Protein AF-A0A1U7EW22-F1 (afdb_monomer)

Radius of gyration: 18.06 Å; Cα contacts (8 Å, |Δi|>4): 36; chains: 1; bounding box: 40×16×55 Å

Sequence (80 aa):
MTDDTELTNDDRIDELTAEIDDLESRLDYLADLTVDRIDPPDHVDEQVLRGSLKVDRRKVRTKLDTKRRQLEAAREATNR

Secondary structure (DSSP, 8-state):
--------HHHHHHHHHHHHHHHHHHHHHHHH--GGGS---TT--HHHHHHHHHHHHHHHHHHHHHHHHHHHHHHHHHT-

Solvent-accessible surface area (backbone atoms only — not comparable to full-atom values): 4729 Å² total; per-residue (Å²): 146,75,85,74,75,74,66,47,72,64,56,50,44,52,52,39,49,54,53,41,54,52,40,51,53,50,48,52,52,56,67,71,55,45,70,91,73,50,85,64,63,95,87,64,54,67,68,58,53,52,49,50,54,53,51,51,53,50,52,47,50,55,50,38,56,52,41,52,53,50,39,51,53,47,55,55,62,71,76,108

Nearest PDB structures (foldseek):
  1i49-assembly1_B  TM=5.136E-01  e=8.048E+00  Homo sapiens

Mean predicted aligned error: 7.48 Å

Foldseek 3Di:
DDPPPPCDLVNVLVVLVVLLVVLVVVLVVLVPDDLVNDPDDPDDDSVVVVVVSVVVNVVSVVVNVVSVVVSVVSVVVVVD

Structure (mmCIF, N/CA/C/O backbone):
data_AF-A0A1U7EW22-F1
#
_entry.id   AF-A0A1U7EW22-F1
#
loop_
_atom_site.group_PDB
_atom_site.id
_atom_site.type_symbol
_atom_site.label_atom_id
_atom_site.label_alt_id
_atom_site.label_comp_id
_atom_site.label_asym_id
_atom_site.label_entity_id
_atom_site.label_seq_id
_atom_site.pdbx_PDB_ins_code
_atom_site.Cartn_x
_atom_site.Cartn_y
_atom_site.Cartn_z
_atom_site.occupancy
_atom_site.B_iso_or_equiv
_atom_site.auth_seq_id
_atom_site.auth_comp_id
_atom_site.auth_asym_id
_atom_site.auth_atom_id
_atom_site.pdbx_PDB_model_num
ATOM 1 N N . MET A 1 1 ? 9.579 2.594 36.459 1.00 47.94 1 MET A N 1
ATOM 2 C CA . MET A 1 1 ? 10.397 2.831 35.255 1.00 47.94 1 MET A CA 1
ATOM 3 C C . MET A 1 1 ? 10.304 1.581 34.400 1.00 47.94 1 MET A C 1
ATOM 5 O O . MET A 1 1 ? 11.168 0.729 34.507 1.00 47.94 1 MET A O 1
ATOM 9 N N . THR A 1 2 ? 9.196 1.476 33.670 1.00 45.69 2 THR A N 1
ATOM 10 C CA . THR A 1 2 ? 8.912 0.586 32.530 1.00 45.69 2 THR A CA 1
ATOM 11 C C . THR A 1 2 ? 7.520 1.018 32.080 1.00 45.69 2 THR A C 1
ATOM 13 O O . THR A 1 2 ? 6.521 0.421 32.468 1.00 45.69 2 THR A O 1
ATOM 16 N N . ASP A 1 3 ? 7.450 2.148 31.377 1.00 45.31 3 ASP A N 1
ATOM 17 C CA . ASP A 1 3 ? 6.287 2.448 30.544 1.00 45.31 3 ASP A CA 1
ATOM 18 C C . ASP A 1 3 ? 6.456 1.601 29.279 1.00 45.31 3 ASP A C 1
ATOM 20 O O . ASP A 1 3 ? 6.876 2.089 28.230 1.00 45.31 3 ASP A O 1
ATOM 24 N N . ASP A 1 4 ? 6.230 0.291 29.421 1.00 50.25 4 ASP A N 1
ATOM 25 C CA . ASP A 1 4 ? 5.909 -0.567 28.287 1.00 50.25 4 ASP A CA 1
ATOM 26 C C . ASP A 1 4 ? 4.616 0.006 27.726 1.00 50.25 4 ASP A C 1
ATOM 28 O O . ASP A 1 4 ? 3.539 -0.151 28.298 1.00 50.25 4 ASP A O 1
ATOM 32 N N . THR A 1 5 ? 4.758 0.815 26.682 1.00 55.38 5 THR A N 1
ATOM 33 C CA . THR A 1 5 ? 3.641 1.470 26.020 1.00 55.38 5 THR A CA 1
ATOM 34 C C . THR A 1 5 ? 2.872 0.366 25.303 1.00 55.38 5 THR A C 1
ATOM 36 O O . THR A 1 5 ? 3.144 0.058 24.145 1.00 55.38 5 THR A O 1
ATOM 39 N N . GLU A 1 6 ? 1.972 -0.312 26.020 1.00 59.22 6 GLU A N 1
ATOM 40 C CA . GLU A 1 6 ? 0.895 -1.071 25.400 1.00 59.22 6 GLU A CA 1
ATOM 41 C C . GLU A 1 6 ? 0.131 -0.064 24.546 1.00 59.22 6 GLU A C 1
ATOM 43 O O . GLU A 1 6 ? -0.670 0.717 25.058 1.00 59.22 6 GLU A O 1
ATOM 48 N N . LEU A 1 7 ? 0.450 -0.028 23.248 1.00 61.22 7 LEU A N 1
ATOM 49 C CA . LEU A 1 7 ? -0.382 0.642 22.261 1.00 61.22 7 LEU A CA 1
ATOM 50 C C . LEU A 1 7 ? -1.795 0.136 22.504 1.00 61.22 7 LEU A C 1
ATOM 52 O O . LEU A 1 7 ? -2.043 -1.077 22.464 1.00 61.22 7 LEU A O 1
ATOM 56 N N . THR A 1 8 ? -2.703 1.058 22.801 1.00 77.25 8 THR A N 1
ATOM 57 C CA . THR A 1 8 ? -4.106 0.694 22.910 1.00 77.25 8 THR A CA 1
ATOM 58 C C . THR A 1 8 ? -4.540 0.106 21.566 1.00 77.25 8 THR A C 1
ATOM 60 O O . THR A 1 8 ? -3.917 0.352 20.526 1.00 77.25 8 THR A O 1
ATOM 63 N N . ASN A 1 9 ? -5.588 -0.719 21.555 1.00 79.06 9 ASN A N 1
ATOM 64 C CA . ASN A 1 9 ? -6.061 -1.290 20.291 1.00 79.06 9 ASN A CA 1
ATOM 65 C C . ASN A 1 9 ? -6.368 -0.197 19.246 1.00 79.06 9 ASN A C 1
ATOM 67 O O . ASN A 1 9 ? -6.198 -0.449 18.054 1.00 79.06 9 ASN A O 1
ATOM 71 N N . ASP A 1 10 ? -6.735 1.007 19.695 1.00 83.06 10 ASP A N 1
ATOM 72 C CA . ASP A 1 10 ? -6.940 2.187 18.854 1.00 83.06 10 ASP A CA 1
ATOM 73 C C . ASP A 1 10 ? -5.618 2.717 18.273 1.00 83.06 10 ASP A C 1
ATOM 75 O O . ASP A 1 10 ? -5.514 2.848 17.055 1.00 83.06 10 ASP A O 1
ATOM 79 N N . ASP A 1 11 ? -4.565 2.890 19.085 1.00 87.06 11 ASP A N 1
ATOM 80 C CA . ASP A 1 11 ? -3.248 3.330 18.585 1.00 87.06 11 ASP A CA 1
ATOM 81 C C . ASP A 1 11 ? -2.680 2.356 17.536 1.00 87.06 11 ASP A C 1
ATOM 83 O O . ASP A 1 11 ? -2.070 2.753 16.540 1.00 87.06 11 ASP A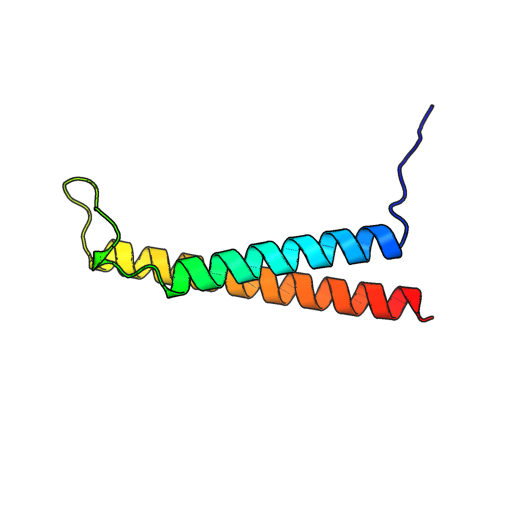 O 1
ATOM 87 N N . ARG A 1 12 ? -2.915 1.051 17.727 1.00 87.88 12 ARG A N 1
ATOM 88 C CA . ARG A 1 12 ? -2.505 0.012 16.774 1.00 87.88 12 ARG A CA 1
ATOM 89 C C . ARG A 1 12 ? -3.312 0.051 15.473 1.00 87.88 12 ARG A C 1
ATOM 91 O O . ARG A 1 12 ? -2.775 -0.261 14.409 1.00 87.88 12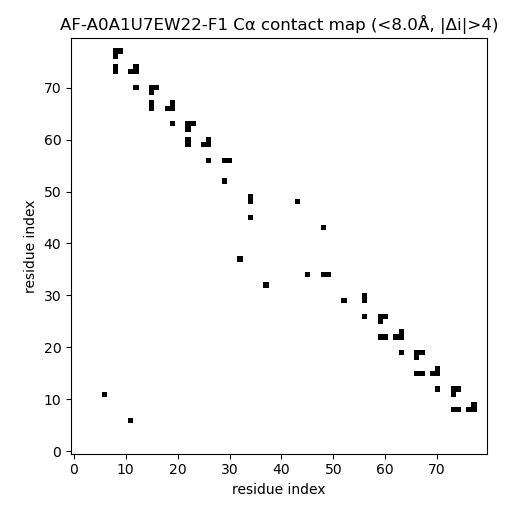 ARG A O 1
ATOM 98 N N . ILE A 1 13 ? -4.599 0.386 15.542 1.00 91.44 13 ILE A N 1
ATOM 99 C CA . ILE A 1 13 ? -5.456 0.580 14.365 1.00 91.44 13 ILE A CA 1
ATOM 100 C C . ILE A 1 13 ? -4.994 1.806 13.573 1.00 91.44 13 ILE A C 1
ATOM 102 O O . ILE A 1 13 ? -4.917 1.727 12.343 1.00 91.44 13 ILE A O 1
ATOM 106 N N . ASP A 1 14 ? -4.645 2.894 14.256 1.00 93.25 14 ASP A N 1
ATOM 107 C CA . ASP A 1 14 ? -4.146 4.120 13.633 1.00 93.25 14 ASP A CA 1
ATOM 108 C C . ASP A 1 14 ? -2.791 3.891 12.951 1.00 93.25 14 ASP A C 1
ATOM 110 O O . ASP A 1 14 ? -2.620 4.258 11.786 1.00 93.25 14 ASP A O 1
ATOM 114 N N . GLU A 1 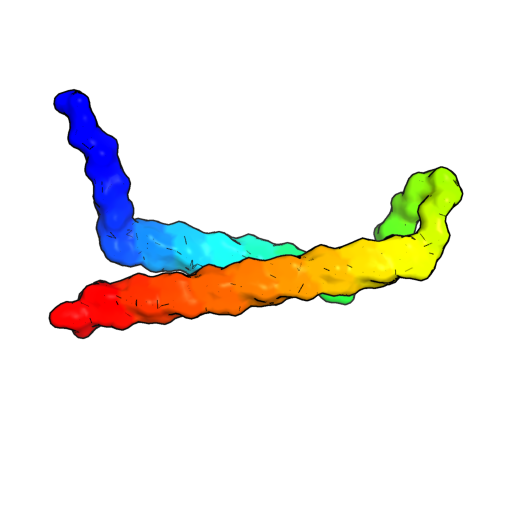15 ? -1.861 3.188 13.608 1.00 92.88 15 GLU A N 1
ATOM 115 C CA . GLU A 1 15 ? -0.572 2.808 13.014 1.00 92.88 15 GLU A CA 1
ATOM 116 C C . GLU A 1 15 ? -0.760 1.943 11.756 1.00 92.88 15 GLU A C 1
ATOM 118 O O . GLU A 1 15 ? -0.189 2.228 10.700 1.00 92.88 15 GLU A O 1
ATOM 123 N N . LEU A 1 16 ? -1.605 0.908 11.834 1.00 92.75 16 LEU A N 1
ATOM 124 C CA . LEU A 1 16 ? -1.892 0.039 10.690 1.00 92.75 16 LEU A CA 1
ATOM 125 C C . LEU A 1 16 ? -2.563 0.796 9.540 1.00 92.75 16 LEU A C 1
ATOM 127 O O . LEU A 1 16 ? -2.290 0.488 8.380 1.00 92.75 16 LEU A O 1
ATOM 131 N N . THR A 1 17 ? -3.421 1.768 9.849 1.00 94.38 17 THR A N 1
ATOM 132 C CA . THR A 1 17 ? -4.074 2.620 8.847 1.00 94.38 17 THR A CA 1
ATOM 133 C C . THR A 1 17 ? -3.046 3.511 8.150 1.00 94.38 17 THR A C 1
ATOM 135 O O . THR A 1 17 ? -2.975 3.499 6.925 1.00 94.38 17 THR A O 1
ATOM 138 N N . ALA A 1 18 ? -2.168 4.179 8.904 1.00 95.88 18 ALA A N 1
ATOM 139 C CA . ALA A 1 18 ? -1.101 5.004 8.338 1.00 95.88 18 ALA A CA 1
ATOM 140 C C . ALA A 1 18 ? -0.123 4.190 7.467 1.00 95.88 18 ALA A C 1
ATOM 142 O O . ALA A 1 18 ? 0.276 4.630 6.389 1.00 95.88 18 ALA A O 1
ATOM 143 N N . GLU A 1 19 ? 0.240 2.974 7.894 1.00 94.94 19 GLU A N 1
ATOM 144 C CA . GLU A 1 19 ? 1.064 2.074 7.081 1.00 94.94 19 GLU A CA 1
ATOM 145 C C . GLU A 1 19 ? 0.363 1.630 5.789 1.00 94.94 19 GLU A C 1
ATOM 147 O O . GLU A 1 19 ? 1.021 1.438 4.764 1.00 94.94 19 GLU A O 1
ATOM 152 N N . ILE A 1 20 ? -0.954 1.417 5.827 1.00 96.38 20 ILE A N 1
ATOM 153 C CA . ILE A 1 20 ? -1.747 1.077 4.641 1.00 96.38 20 ILE A CA 1
ATOM 154 C C . ILE A 1 20 ? -1.751 2.249 3.658 1.00 96.38 20 ILE A C 1
ATOM 156 O O . ILE A 1 20 ? -1.458 2.024 2.485 1.00 96.38 20 ILE A O 1
ATOM 160 N N . ASP A 1 21 ? -1.986 3.472 4.133 1.00 96.69 21 ASP A N 1
ATOM 161 C CA . ASP A 1 21 ? -2.010 4.680 3.299 1.00 96.69 21 ASP A CA 1
ATOM 162 C C . ASP A 1 21 ? -0.651 4.939 2.614 1.00 96.69 21 ASP A C 1
ATOM 164 O O . ASP A 1 21 ? -0.597 5.268 1.421 1.00 96.69 21 ASP A O 1
ATOM 168 N N . ASP A 1 22 ? 0.467 4.729 3.323 1.00 96.88 22 ASP A N 1
ATOM 169 C CA . ASP A 1 22 ? 1.818 4.798 2.738 1.00 96.88 22 ASP A CA 1
ATOM 170 C C . ASP A 1 22 ? 2.018 3.735 1.647 1.00 96.88 22 ASP A C 1
ATOM 172 O O . ASP A 1 22 ? 2.519 4.020 0.554 1.00 96.88 22 ASP A O 1
ATOM 176 N N . LEU A 1 23 ? 1.588 2.496 1.908 1.00 94.44 23 LEU A N 1
ATOM 177 C CA . LEU A 1 23 ? 1.719 1.400 0.950 1.00 94.44 23 LEU A CA 1
ATOM 178 C C . LEU A 1 23 ? 0.851 1.601 -0.293 1.00 94.44 23 LEU A C 1
ATOM 180 O O . LEU A 1 23 ? 1.290 1.236 -1.386 1.00 94.44 23 LEU A O 1
ATOM 184 N N . GLU A 1 24 ? -0.343 2.170 -0.147 1.00 94.94 24 GLU A N 1
ATOM 185 C CA . GLU A 1 24 ? -1.217 2.551 -1.259 1.00 94.94 24 GLU A CA 1
ATOM 186 C C . GLU A 1 24 ? -0.586 3.665 -2.094 1.00 94.94 24 GLU A C 1
ATOM 188 O O . GLU A 1 24 ? -0.404 3.491 -3.300 1.00 94.94 24 GLU A O 1
ATOM 193 N N . SER A 1 25 ? -0.109 4.732 -1.449 1.00 94.88 25 SER A N 1
ATOM 194 C CA . SER A 1 25 ? 0.601 5.831 -2.120 1.00 94.88 25 SER A CA 1
ATOM 195 C C . SER A 1 25 ? 1.832 5.334 -2.882 1.00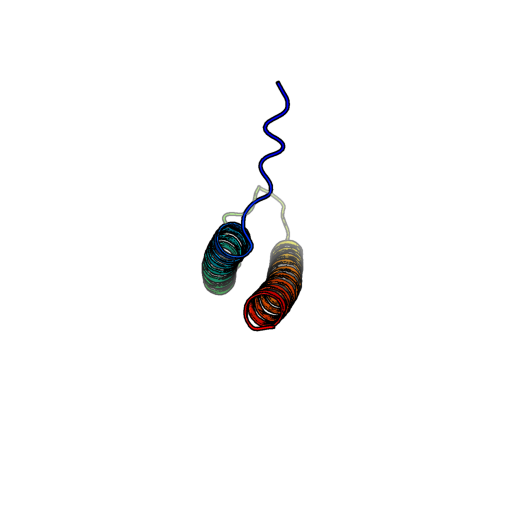 94.88 25 SER A C 1
ATOM 197 O O . SER A 1 25 ? 2.096 5.723 -4.024 1.00 94.88 25 SER A O 1
ATOM 199 N N . ARG A 1 26 ? 2.587 4.408 -2.280 1.00 93.00 26 ARG A N 1
ATOM 200 C CA . ARG A 1 26 ? 3.737 3.772 -2.924 1.00 93.00 26 ARG A CA 1
ATOM 201 C C . ARG A 1 26 ? 3.321 2.877 -4.087 1.00 93.00 26 ARG A C 1
ATOM 203 O O . ARG A 1 26 ? 4.054 2.794 -5.073 1.00 93.00 26 ARG A O 1
ATOM 210 N N . LEU A 1 27 ? 2.191 2.181 -3.985 1.00 92.38 27 LEU A N 1
ATOM 211 C CA . LEU A 1 27 ? 1.668 1.366 -5.076 1.00 92.38 27 LEU A CA 1
ATOM 212 C C . LEU A 1 27 ? 1.304 2.240 -6.279 1.00 92.38 27 LEU A C 1
ATOM 214 O O . LEU A 1 27 ? 1.664 1.882 -7.400 1.00 92.38 27 LEU A O 1
ATOM 218 N N . ASP A 1 28 ? 0.656 3.376 -6.035 1.00 91.75 28 ASP A N 1
ATOM 219 C CA . ASP A 1 28 ? 0.270 4.339 -7.065 1.00 91.75 28 ASP A CA 1
ATOM 220 C C . ASP A 1 28 ? 1.496 4.956 -7.734 1.00 91.75 28 ASP A C 1
ATOM 222 O O . ASP A 1 28 ? 1.599 4.941 -8.963 1.00 91.75 28 ASP A O 1
ATOM 226 N N . TYR A 1 29 ? 2.491 5.375 -6.945 1.00 90.75 29 TYR A N 1
ATOM 227 C CA . TYR A 1 29 ? 3.780 5.818 -7.478 1.00 90.75 29 TYR A CA 1
ATOM 228 C C . TYR A 1 29 ? 4.422 4.740 -8.356 1.00 90.75 29 TYR A C 1
ATOM 230 O O . TYR A 1 29 ? 4.824 5.007 -9.486 1.00 90.75 29 TYR A O 1
ATOM 238 N N . LEU A 1 30 ? 4.491 3.494 -7.873 1.00 89.06 30 LEU A N 1
ATOM 239 C CA . LEU A 1 30 ? 5.069 2.400 -8.648 1.00 89.06 30 LEU A CA 1
ATOM 240 C C . LEU A 1 30 ? 4.249 2.080 -9.895 1.00 89.06 30 LEU A C 1
ATOM 242 O O . LEU A 1 30 ? 4.842 1.590 -10.853 1.00 89.06 30 LEU A O 1
ATOM 246 N N . ALA A 1 31 ? 2.929 2.285 -9.892 1.00 86.94 31 ALA A N 1
ATOM 247 C CA . ALA A 1 31 ? 2.047 2.073 -11.036 1.00 86.94 31 ALA A CA 1
ATOM 248 C C . ALA A 1 31 ? 2.262 3.133 -12.126 1.00 86.94 31 ALA A C 1
ATOM 250 O O . ALA A 1 31 ? 2.322 2.765 -13.302 1.00 86.94 31 ALA A O 1
ATOM 251 N N . ASP A 1 32 ? 2.440 4.393 -11.723 1.00 87.69 32 ASP A N 1
ATOM 252 C CA . ASP A 1 32 ? 2.739 5.535 -12.596 1.00 87.69 32 ASP A CA 1
ATOM 253 C C . ASP A 1 32 ? 4.208 5.568 -13.064 1.00 87.69 32 ASP A C 1
ATOM 255 O O . ASP A 1 32 ? 4.543 6.143 -14.106 1.00 87.69 32 ASP A O 1
ATOM 259 N N . LEU A 1 33 ? 5.101 4.898 -12.329 1.00 84.88 33 LEU A N 1
ATOM 260 C CA . LEU A 1 33 ? 6.476 4.683 -12.754 1.00 84.88 33 LEU A CA 1
ATOM 261 C C . LEU A 1 33 ? 6.490 3.751 -13.975 1.00 84.88 33 LEU A C 1
ATOM 263 O O . LEU A 1 33 ? 6.207 2.553 -13.879 1.00 84.88 33 LEU A O 1
ATOM 267 N N . THR A 1 34 ? 6.817 4.302 -15.139 1.00 72.81 34 THR A N 1
ATOM 268 C CA . THR A 1 34 ? 7.152 3.546 -16.350 1.00 72.81 34 THR A CA 1
ATOM 269 C C . THR A 1 34 ? 8.665 3.417 -16.456 1.00 72.81 34 THR A C 1
ATOM 271 O O . THR A 1 34 ? 9.396 4.244 -15.917 1.00 72.81 34 THR A O 1
ATOM 274 N N . VAL A 1 35 ? 9.160 2.392 -17.156 1.00 69.50 35 VAL A N 1
ATOM 275 C CA . VAL A 1 35 ? 10.613 2.262 -17.359 1.00 69.50 35 VAL A CA 1
ATOM 276 C C . VAL A 1 35 ? 11.179 3.439 -18.151 1.00 69.50 35 VAL A C 1
ATOM 278 O O . VAL A 1 35 ? 12.283 3.869 -17.862 1.00 69.50 35 VAL A O 1
ATOM 281 N N . ASP A 1 36 ? 10.370 4.062 -19.009 1.00 68.00 36 ASP A N 1
ATOM 282 C CA . ASP A 1 36 ? 10.730 5.289 -19.731 1.00 68.00 36 ASP A CA 1
ATOM 283 C C . ASP A 1 36 ? 10.942 6.513 -18.816 1.00 68.00 36 ASP A C 1
ATOM 285 O O . ASP A 1 36 ? 11.525 7.507 -19.237 1.00 68.00 36 ASP A O 1
ATOM 289 N N . ARG A 1 37 ? 10.444 6.471 -17.572 1.00 71.88 37 ARG A N 1
ATOM 290 C CA . ARG A 1 37 ? 10.630 7.520 -16.553 1.00 71.88 37 ARG A CA 1
ATOM 291 C C . ARG A 1 37 ? 11.769 7.217 -15.581 1.00 71.88 37 ARG A C 1
ATOM 293 O O . ARG A 1 37 ? 12.080 8.053 -14.736 1.00 71.88 37 ARG A O 1
ATOM 300 N N . ILE A 1 38 ? 12.354 6.024 -15.665 1.00 75.50 38 ILE A N 1
ATOM 301 C CA . ILE A 1 38 ? 13.514 5.633 -14.872 1.00 75.50 38 ILE A CA 1
ATOM 302 C C . ILE A 1 38 ? 14.727 5.969 -15.723 1.00 75.50 38 ILE A C 1
ATOM 304 O O . ILE A 1 38 ? 14.940 5.310 -16.731 1.00 75.50 38 ILE A O 1
ATOM 308 N N . ASP A 1 39 ? 15.500 6.977 -15.329 1.00 72.31 39 ASP A N 1
ATOM 309 C CA . ASP A 1 39 ? 16.794 7.249 -15.953 1.00 72.31 39 ASP A CA 1
ATOM 310 C C . ASP A 1 39 ? 17.759 6.141 -15.498 1.00 72.31 39 ASP A C 1
ATOM 312 O O . ASP A 1 39 ? 18.116 6.088 -14.310 1.00 72.31 39 ASP A O 1
ATOM 316 N N . PRO A 1 40 ? 18.067 5.150 -16.353 1.00 68.06 40 PRO A N 1
ATOM 317 C CA . PRO A 1 40 ? 18.840 4.015 -15.909 1.00 68.06 40 PRO A CA 1
ATOM 318 C C . PRO A 1 40 ? 20.305 4.427 -15.769 1.00 68.06 40 PRO A C 1
ATOM 320 O O . PRO A 1 40 ? 20.816 5.176 -16.599 1.00 68.06 40 PRO A O 1
ATOM 323 N N . PRO A 1 41 ? 21.025 3.907 -14.762 1.00 73.94 41 PRO A N 1
ATOM 324 C CA . PRO A 1 41 ? 22.478 3.992 -14.760 1.00 73.94 41 PRO A CA 1
ATOM 325 C C . PRO A 1 41 ? 23.025 3.447 -16.083 1.00 73.94 41 PRO A C 1
ATOM 327 O O . PRO A 1 41 ? 22.463 2.480 -16.617 1.00 73.94 41 PRO A O 1
ATOM 330 N N . ASP A 1 42 ? 24.126 4.026 -16.572 1.00 63.84 42 ASP A N 1
ATOM 331 C CA . ASP A 1 42 ? 24.842 3.517 -17.742 1.00 63.84 42 ASP A CA 1
ATOM 332 C C . ASP A 1 42 ? 24.968 1.986 -17.611 1.00 63.84 42 ASP A C 1
ATOM 334 O O . ASP A 1 42 ? 25.561 1.486 -16.653 1.00 63.84 42 ASP A O 1
ATOM 338 N N . HIS A 1 43 ? 24.357 1.248 -18.550 1.00 64.06 43 HIS A N 1
ATOM 339 C CA . HIS A 1 43 ? 24.358 -0.223 -18.675 1.00 64.06 43 HIS A CA 1
ATOM 340 C C . HIS A 1 43 ? 23.260 -1.055 -17.977 1.00 64.06 43 HIS A C 1
ATOM 342 O O . HIS A 1 43 ? 23.390 -2.281 -17.953 1.00 64.06 43 HIS A O 1
ATOM 348 N N . VAL A 1 44 ? 22.162 -0.484 -17.464 1.00 77.50 44 VAL A N 1
ATOM 349 C CA . VAL A 1 44 ? 21.027 -1.325 -17.016 1.00 77.50 44 VAL A CA 1
ATOM 350 C C . VAL A 1 44 ? 20.055 -1.619 -18.161 1.00 77.50 44 VAL A C 1
ATOM 352 O O . VAL A 1 44 ? 19.421 -0.718 -18.703 1.00 77.50 44 VAL A O 1
ATOM 355 N N . ASP A 1 45 ? 19.888 -2.903 -18.487 1.00 84.62 45 ASP A N 1
ATOM 356 C CA . ASP A 1 45 ? 18.908 -3.363 -19.472 1.00 84.62 45 ASP A CA 1
ATOM 357 C C . ASP A 1 45 ? 17.466 -3.035 -19.052 1.00 84.62 45 ASP A C 1
ATOM 359 O O . ASP A 1 45 ? 17.023 -3.337 -17.938 1.00 84.62 45 ASP A O 1
ATOM 363 N N . GLU A 1 46 ? 16.675 -2.525 -19.997 1.00 82.12 46 GLU A N 1
ATOM 364 C CA . GLU A 1 46 ? 15.260 -2.187 -19.798 1.00 82.12 46 GLU A CA 1
ATOM 365 C C . GLU A 1 46 ? 14.444 -3.371 -19.242 1.00 82.12 46 GLU A C 1
ATOM 367 O O . GLU A 1 46 ? 13.568 -3.212 -18.389 1.00 82.12 46 GLU A O 1
ATOM 372 N N . GLN A 1 47 ? 14.758 -4.596 -19.680 1.00 84.38 47 GLN A N 1
ATOM 373 C CA . GLN A 1 47 ? 14.103 -5.813 -19.191 1.00 84.38 47 GLN A CA 1
ATOM 374 C C . GLN A 1 47 ? 14.373 -6.068 -17.705 1.00 84.38 47 GLN A C 1
ATOM 376 O O . GLN A 1 47 ? 13.474 -6.516 -16.988 1.00 84.38 47 GLN A O 1
ATOM 381 N N . VAL A 1 48 ? 15.581 -5.754 -17.229 1.00 87.06 48 VAL A N 1
ATOM 382 C CA . VAL A 1 48 ? 15.949 -5.878 -15.814 1.00 87.06 48 VAL A CA 1
ATOM 383 C C . VAL A 1 48 ? 15.164 -4.862 -14.987 1.00 87.06 48 VAL A C 1
ATOM 385 O O . VAL A 1 48 ? 14.584 -5.232 -13.965 1.00 87.06 48 VAL A O 1
ATOM 388 N N . LEU A 1 49 ? 15.038 -3.620 -15.467 1.00 85.12 49 LEU A N 1
ATOM 389 C CA . LEU A 1 49 ? 14.238 -2.574 -14.815 1.00 85.12 49 LEU A CA 1
ATOM 390 C C . LEU A 1 49 ? 12.756 -2.949 -14.746 1.00 85.12 49 LEU A C 1
ATOM 392 O O . LEU A 1 49 ? 12.153 -2.893 -13.672 1.00 85.12 49 LEU A O 1
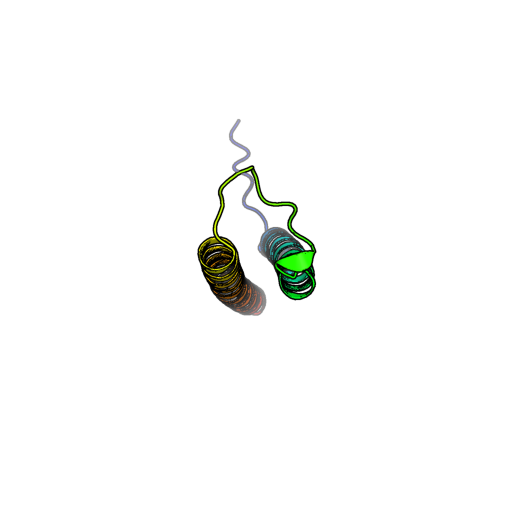ATOM 396 N N . ARG A 1 50 ? 12.172 -3.416 -15.860 1.00 86.88 50 ARG A N 1
ATOM 397 C CA . ARG A 1 50 ? 10.784 -3.917 -15.902 1.00 86.88 50 ARG A CA 1
ATOM 398 C C . ARG A 1 50 ? 10.584 -5.078 -14.926 1.00 86.88 50 ARG A C 1
ATOM 400 O O . ARG A 1 50 ? 9.567 -5.137 -14.231 1.00 86.88 50 ARG A O 1
ATOM 407 N N . GLY A 1 51 ? 11.548 -5.998 -14.867 1.00 89.56 51 GLY A N 1
ATOM 408 C CA . GLY A 1 51 ? 11.550 -7.130 -13.944 1.00 89.56 51 GLY A CA 1
ATOM 409 C C . GLY A 1 51 ? 11.565 -6.688 -12.482 1.00 89.56 51 GLY A C 1
ATOM 410 O O . GLY A 1 51 ? 10.708 -7.119 -11.707 1.00 89.56 51 GLY A O 1
ATOM 411 N N . SER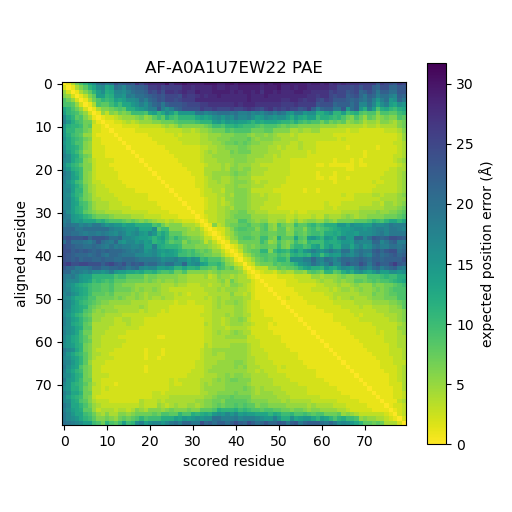 A 1 52 ? 12.481 -5.785 -12.123 1.00 89.75 52 SER A N 1
ATOM 412 C CA . SER A 1 52 ? 12.596 -5.245 -10.766 1.00 89.75 52 SER A CA 1
ATOM 413 C C . SER A 1 52 ? 11.326 -4.509 -10.351 1.00 89.75 52 SER A C 1
ATOM 415 O O . SER A 1 52 ? 10.748 -4.822 -9.313 1.00 89.75 52 SER A O 1
ATOM 417 N N . LEU A 1 53 ? 10.809 -3.625 -11.209 1.00 89.81 53 LEU A N 1
ATOM 418 C CA . LEU A 1 53 ? 9.580 -2.878 -10.947 1.00 89.81 53 LEU A CA 1
ATOM 419 C C . LEU A 1 53 ? 8.381 -3.808 -10.713 1.00 89.81 53 LEU A C 1
ATOM 421 O O . LEU A 1 53 ? 7.575 -3.595 -9.805 1.00 89.81 53 LEU A O 1
ATOM 425 N N . LYS A 1 54 ? 8.268 -4.888 -11.495 1.00 91.25 54 LYS A N 1
ATOM 426 C CA . LYS A 1 54 ? 7.222 -5.904 -11.311 1.00 91.25 54 LYS A CA 1
ATOM 427 C C . LYS A 1 54 ? 7.361 -6.631 -9.971 1.00 91.25 54 LYS A C 1
ATOM 429 O O . LYS A 1 54 ? 6.350 -6.90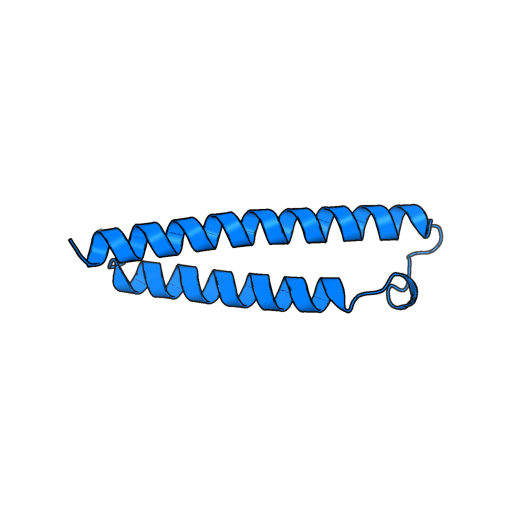1 -9.317 1.00 91.25 54 LYS A O 1
ATOM 434 N N . VAL A 1 55 ? 8.587 -6.963 -9.569 1.00 93.88 55 VAL A N 1
ATOM 435 C CA . VAL A 1 55 ? 8.871 -7.595 -8.274 1.00 93.88 55 VAL A CA 1
ATOM 436 C C . VAL A 1 55 ? 8.524 -6.652 -7.124 1.00 93.88 55 VAL A C 1
ATOM 438 O O . VAL A 1 55 ? 7.864 -7.079 -6.177 1.00 93.88 55 VAL A O 1
ATOM 441 N N . ASP A 1 56 ? 8.887 -5.378 -7.220 1.00 92.75 56 ASP A N 1
ATOM 442 C CA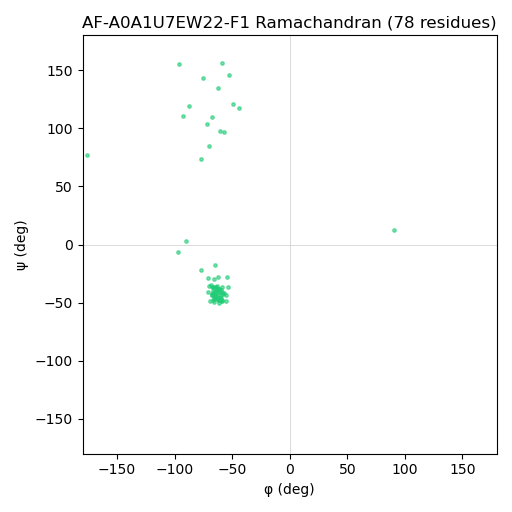 . ASP A 1 56 ? 8.620 -4.394 -6.172 1.00 92.75 56 ASP A CA 1
ATOM 443 C C . ASP A 1 56 ? 7.126 -4.107 -6.028 1.00 92.75 56 ASP A C 1
ATOM 445 O O . ASP A 1 56 ? 6.601 -4.172 -4.915 1.00 92.75 56 ASP A O 1
ATOM 449 N N . ARG A 1 57 ? 6.398 -3.948 -7.142 1.00 93.94 57 ARG A N 1
ATOM 450 C CA . ARG A 1 57 ? 4.925 -3.877 -7.127 1.00 93.94 57 ARG A CA 1
ATOM 451 C C . ARG A 1 57 ? 4.314 -5.101 -6.442 1.00 93.94 57 ARG A C 1
ATOM 453 O O . ARG A 1 57 ? 3.401 -4.959 -5.633 1.00 93.94 57 ARG A O 1
ATOM 460 N N . ARG A 1 58 ? 4.809 -6.314 -6.729 1.00 95.81 58 ARG A N 1
ATOM 461 C CA . ARG A 1 58 ? 4.318 -7.543 -6.078 1.00 95.81 58 ARG A CA 1
ATOM 462 C C . ARG A 1 58 ? 4.569 -7.512 -4.568 1.00 95.81 58 ARG A C 1
ATOM 464 O O . ARG A 1 58 ? 3.648 -7.811 -3.816 1.00 95.81 58 ARG A O 1
ATOM 471 N N . LYS A 1 59 ? 5.773 -7.139 -4.128 1.00 95.31 59 LYS A N 1
ATOM 472 C CA . LYS A 1 59 ? 6.117 -7.045 -2.699 1.00 95.31 59 LYS A CA 1
ATOM 473 C C . LYS A 1 59 ? 5.221 -6.048 -1.965 1.00 95.31 59 LYS A C 1
ATOM 475 O O . LYS A 1 59 ? 4.699 -6.387 -0.906 1.00 95.31 59 LYS A O 1
ATOM 480 N N . VAL A 1 60 ? 5.015 -4.858 -2.537 1.00 94.44 60 VAL A N 1
ATOM 481 C CA . VAL A 1 60 ? 4.151 -3.823 -1.945 1.00 94.44 60 VAL A CA 1
ATOM 482 C C . VAL A 1 60 ? 2.716 -4.332 -1.812 1.00 94.44 60 VAL A C 1
ATOM 484 O O . VAL A 1 60 ? 2.157 -4.242 -0.725 1.00 94.44 60 VAL A O 1
ATOM 487 N N . ARG A 1 61 ? 2.155 -4.981 -2.845 1.00 95.06 61 ARG A N 1
ATOM 488 C CA . ARG A 1 61 ? 0.807 -5.587 -2.768 1.00 95.06 61 ARG A CA 1
ATOM 489 C C . ARG A 1 61 ? 0.699 -6.636 -1.670 1.00 95.06 61 ARG A C 1
ATOM 491 O O . ARG A 1 61 ? -0.227 -6.589 -0.873 1.00 95.06 61 ARG A O 1
ATOM 498 N N . THR A 1 62 ? 1.656 -7.559 -1.591 1.00 97.12 62 THR A N 1
ATOM 499 C CA . THR A 1 62 ? 1.646 -8.593 -0.546 1.00 97.12 62 THR A CA 1
ATOM 500 C C . THR A 1 62 ? 1.732 -7.987 0.856 1.00 97.12 62 THR A C 1
ATOM 502 O O . THR A 1 62 ? 1.057 -8.460 1.774 1.00 97.12 62 THR A O 1
ATOM 505 N N . LYS A 1 63 ? 2.529 -6.926 1.033 1.00 95.62 63 LYS A N 1
ATOM 506 C CA . LYS A 1 63 ? 2.624 -6.219 2.314 1.00 95.62 63 LYS A CA 1
ATOM 507 C C . LYS A 1 63 ? 1.313 -5.502 2.654 1.00 95.62 63 LYS A C 1
ATOM 509 O O . LYS A 1 63 ? 0.844 -5.643 3.778 1.00 95.62 63 LYS A O 1
ATOM 514 N N . LEU A 1 64 ? 0.698 -4.827 1.682 1.00 95.31 64 LEU A N 1
ATOM 515 C CA . LEU A 1 64 ? -0.596 -4.157 1.827 1.00 95.31 64 LEU A CA 1
ATOM 516 C C . LEU A 1 64 ? -1.702 -5.142 2.231 1.00 95.31 64 LEU A C 1
ATOM 518 O O . LEU A 1 64 ? -2.403 -4.906 3.210 1.00 95.31 64 LEU A O 1
ATOM 522 N N . ASP A 1 65 ? -1.811 -6.284 1.546 1.00 96.50 65 ASP A N 1
ATOM 523 C CA . ASP A 1 65 ? -2.790 -7.326 1.883 1.00 96.50 65 ASP A CA 1
ATOM 524 C C . ASP A 1 65 ? -2.588 -7.859 3.307 1.00 96.50 65 ASP A C 1
ATOM 526 O O . ASP A 1 65 ? -3.548 -8.099 4.040 1.00 96.50 65 ASP A O 1
ATOM 530 N N . THR A 1 66 ? -1.330 -8.023 3.722 1.00 97.12 66 THR A N 1
ATOM 531 C CA . THR A 1 66 ? -1.000 -8.460 5.083 1.00 97.12 66 THR A CA 1
ATOM 532 C C . THR A 1 66 ? -1.427 -7.418 6.114 1.00 97.12 66 THR A C 1
ATOM 534 O O . THR A 1 66 ? -2.046 -7.774 7.115 1.00 97.12 66 THR A O 1
ATOM 537 N N . LYS A 1 67 ? -1.142 -6.136 5.864 1.00 94.81 67 LYS A N 1
ATOM 538 C CA . LYS A 1 67 ? -1.497 -5.037 6.770 1.00 94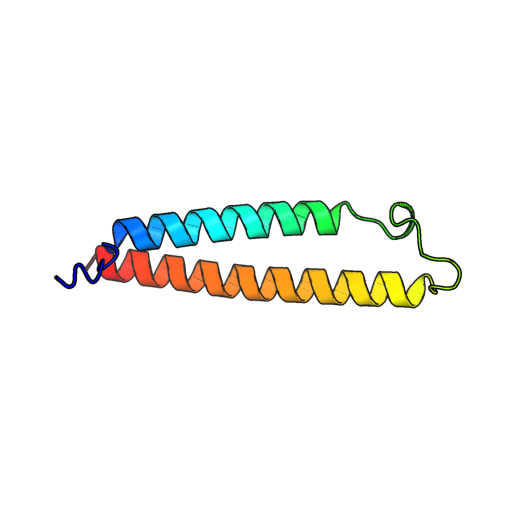.81 67 LYS A CA 1
ATOM 539 C C . LYS A 1 67 ? -3.008 -4.843 6.867 1.00 94.81 67 LYS A C 1
ATOM 541 O O . LYS A 1 67 ? -3.524 -4.715 7.970 1.00 94.81 67 LYS A O 1
ATOM 546 N N . ARG A 1 68 ? -3.737 -4.962 5.754 1.00 95.50 68 ARG A N 1
ATOM 547 C CA . ARG A 1 68 ? -5.210 -4.943 5.741 1.00 95.50 68 ARG A CA 1
ATOM 548 C C . ARG A 1 68 ? -5.818 -6.066 6.582 1.00 95.50 68 ARG A C 1
ATOM 550 O O . ARG A 1 68 ? -6.710 -5.798 7.377 1.00 95.50 68 ARG A O 1
ATOM 557 N N . ARG A 1 69 ? -5.293 -7.294 6.486 1.00 95.56 69 ARG A N 1
ATOM 558 C CA . ARG A 1 69 ? -5.731 -8.404 7.357 1.00 95.56 69 ARG A CA 1
ATOM 559 C C . ARG A 1 69 ? -5.431 -8.143 8.831 1.00 95.56 69 ARG A C 1
ATOM 561 O O . ARG A 1 69 ? -6.234 -8.492 9.686 1.00 95.56 69 ARG A O 1
ATOM 568 N N . GLN A 1 70 ? -4.277 -7.547 9.137 1.00 92.69 70 GLN A N 1
ATOM 569 C CA . GLN A 1 70 ? -3.932 -7.168 10.510 1.00 92.69 70 GLN A CA 1
ATOM 570 C C . GLN A 1 70 ? -4.877 -6.091 11.051 1.00 92.69 70 GLN A C 1
ATOM 572 O O . GLN A 1 70 ? -5.297 -6.192 12.199 1.00 92.69 70 GLN A O 1
ATOM 577 N N . LEU A 1 71 ? -5.238 -5.104 10.226 1.00 93.31 71 LEU A N 1
ATOM 578 C CA . LEU A 1 71 ? -6.186 -4.050 10.583 1.00 93.31 71 LEU A CA 1
ATOM 579 C C . LEU A 1 71 ? -7.584 -4.620 10.843 1.00 93.31 71 LEU A C 1
ATOM 581 O O . LEU A 1 71 ? -8.220 -4.257 11.827 1.00 93.31 71 LEU A O 1
ATOM 585 N N . GLU A 1 72 ? -8.051 -5.530 9.990 1.00 93.62 72 GLU A N 1
ATOM 586 C CA . GLU A 1 72 ? -9.336 -6.214 10.166 1.00 93.62 72 GLU A CA 1
ATOM 587 C C . GLU A 1 72 ? -9.360 -7.028 11.466 1.00 93.62 72 GLU A C 1
ATOM 589 O O . GLU A 1 72 ? -10.255 -6.845 12.286 1.00 93.62 72 GLU A O 1
ATOM 594 N N . ALA A 1 73 ? -8.320 -7.827 11.721 1.00 91.75 73 ALA A N 1
ATOM 595 C CA . ALA A 1 73 ? -8.198 -8.591 12.960 1.00 91.75 73 ALA A CA 1
ATOM 596 C C . ALA A 1 73 ? -8.132 -7.695 14.211 1.00 91.75 73 ALA A C 1
ATOM 598 O O . ALA A 1 73 ? -8.720 -8.031 15.238 1.00 91.75 73 ALA A O 1
ATOM 599 N N . ALA A 1 74 ? -7.442 -6.551 14.135 1.00 89.25 74 ALA A N 1
ATOM 600 C CA . ALA A 1 74 ? -7.392 -5.580 15.227 1.00 89.25 74 ALA A CA 1
ATOM 601 C C . ALA A 1 74 ? -8.777 -4.966 15.491 1.00 89.25 74 ALA A C 1
ATOM 603 O O . ALA A 1 74 ? -9.224 -4.934 16.633 1.00 89.25 74 ALA A O 1
ATOM 604 N N . ARG A 1 75 ? -9.506 -4.572 14.437 1.00 88.38 75 ARG A N 1
ATOM 605 C CA . ARG A 1 75 ? -10.878 -4.045 14.545 1.00 88.38 75 ARG A CA 1
ATOM 606 C C . ARG A 1 75 ? -11.867 -5.070 15.099 1.00 88.38 75 ARG A C 1
ATOM 608 O O . ARG A 1 75 ? -12.756 -4.705 15.863 1.00 88.38 75 ARG A O 1
ATOM 615 N N . GLU A 1 76 ? -11.737 -6.343 14.731 1.00 90.00 76 GLU A N 1
ATOM 616 C CA . GLU A 1 76 ? -12.550 -7.421 15.307 1.00 90.00 76 GLU A CA 1
ATOM 617 C C . GLU A 1 76 ? -12.256 -7.639 16.795 1.00 90.00 76 GLU A C 1
ATOM 619 O O . GLU A 1 76 ? -13.175 -7.908 17.566 1.00 90.00 76 GLU A O 1
ATOM 624 N N . ALA A 1 77 ? -10.990 -7.520 17.205 1.00 84.19 77 ALA A N 1
ATOM 625 C CA . ALA A 1 77 ? -10.586 -7.658 18.600 1.00 84.19 77 ALA A CA 1
ATOM 626 C C . ALA A 1 77 ? -11.096 -6.502 19.475 1.00 84.19 77 ALA A C 1
ATOM 628 O O . ALA A 1 77 ? -11.469 -6.748 20.617 1.00 84.19 77 ALA A O 1
ATOM 629 N N . THR A 1 78 ? -11.165 -5.277 18.942 1.00 80.69 78 THR A N 1
ATOM 630 C CA . THR A 1 78 ? -11.726 -4.113 19.654 1.00 80.69 78 THR A CA 1
ATOM 631 C C . THR A 1 78 ? -13.250 -4.183 19.811 1.00 80.69 78 THR A C 1
ATOM 633 O O . THR A 1 78 ? -13.791 -3.639 20.766 1.00 80.69 78 THR A O 1
ATOM 636 N N . ASN A 1 79 ? -13.958 -4.851 18.893 1.00 73.38 79 ASN A N 1
ATOM 637 C CA . ASN A 1 79 ? -15.426 -4.955 18.902 1.00 73.38 79 ASN A CA 1
ATOM 638 C C . ASN A 1 79 ? -15.979 -6.165 19.693 1.00 73.38 79 ASN A C 1
ATOM 640 O O . ASN A 1 79 ? -17.192 -6.391 19.667 1.00 73.38 79 ASN A O 1
ATOM 644 N N . ARG A 1 80 ? -15.121 -6.961 20.346 1.00 61.09 80 ARG A N 1
ATOM 645 C CA . ARG A 1 80 ? -15.505 -8.089 21.219 1.00 61.09 80 ARG A CA 1
ATOM 646 C C . ARG A 1 80 ? -15.510 -7.691 22.686 1.00 61.09 80 ARG A C 1
ATOM 648 O O . ARG A 1 80 ? -16.405 -8.204 23.392 1.00 61.09 80 ARG A O 1
#

Organism: Natronomonas pharaonis (strain ATCC 35678 / DSM 2160 / CIP 103997 / JCM 8858 / NBRC 14720 / NCIMB 2260 / Gabara) (NCBI:txid348780)

pLDDT: mean 84.26, std 13.48, range [45.31, 97.12]